Protein AF-A0AB37Q5X9-F1 (afdb_monomer)

Solvent-accessible surface area (backbone atoms only — not comparable to full-atom values): 6644 Å² total; per-residue (Å²): 30,73,49,67,73,29,38,56,51,43,23,64,75,67,74,43,92,61,88,66,41,69,69,55,61,66,47,51,94,58,34,64,59,50,53,57,75,69,46,56,87,98,56,89,75,88,82,47,60,53,44,73,42,42,46,49,46,39,56,74,60,61,52,52,86,90,74,62,71,49,58,81,78,48,47,77,43,67,51,73,82,88,81,61,80,49,41,80,77,48,71,44,39,61,71,54,60,76,65,67,54,84,72,82,81,112

pLDDT: mean 87.46, std 9.24, range [36.12, 96.88]

Radius of gyration: 14.25 Å; Cα contacts (8 Å, |Δi|>4): 108; chains: 1; bounding box: 36×36×34 Å

Structure (mmCIF, N/CA/C/O backbone):
data_AF-A0AB37Q5X9-F1
#
_entry.id   AF-A0AB37Q5X9-F1
#
loop_
_atom_site.group_PDB
_atom_site.id
_atom_site.type_symbol
_atom_site.label_atom_id
_atom_site.label_alt_id
_atom_site.label_comp_id
_atom_site.label_asym_id
_atom_site.label_entity_id
_atom_site.label_seq_id
_atom_site.pdbx_PDB_ins_code
_atom_site.Cartn_x
_atom_site.Cartn_y
_atom_site.Cartn_z
_atom_site.occupancy
_atom_site.B_iso_or_equiv
_atom_site.auth_seq_id
_atom_site.auth_comp_id
_atom_site.auth_asym_id
_atom_site.auth_atom_id
_atom_site.pdbx_PDB_model_num
ATOM 1 N N . SER A 1 1 ? 7.876 -6.190 -1.412 1.00 91.62 1 SER A N 1
ATOM 2 C CA . SER A 1 1 ? 9.140 -5.627 -1.952 1.00 91.62 1 SER A CA 1
ATOM 3 C C . SER A 1 1 ? 10.274 -6.639 -1.727 1.00 91.62 1 SER A C 1
ATOM 5 O O . SER A 1 1 ? 10.113 -7.490 -0.858 1.00 91.62 1 SER A O 1
ATOM 7 N N . PRO A 1 2 ? 11.393 -6.625 -2.485 1.00 93.56 2 PRO A N 1
ATOM 8 C CA . PRO A 1 2 ? 12.521 -7.542 -2.291 1.00 93.56 2 PRO A CA 1
ATOM 9 C C . PRO A 1 2 ? 13.404 -7.191 -1.079 1.00 93.56 2 PRO A C 1
ATOM 11 O O . PRO A 1 2 ? 14.437 -7.816 -0.858 1.00 93.56 2 PRO A O 1
ATOM 14 N N . LYS A 1 3 ? 13.044 -6.179 -0.278 1.00 94.25 3 LYS A N 1
ATOM 15 C CA . LYS A 1 3 ? 13.746 -5.889 0.978 1.00 94.25 3 LYS A CA 1
ATOM 16 C C . LYS A 1 3 ? 13.374 -6.928 2.038 1.00 94.25 3 LYS A C 1
ATOM 18 O O . LYS A 1 3 ? 12.189 -7.174 2.257 1.00 94.25 3 LYS A O 1
ATOM 23 N N . VAL A 1 4 ? 14.376 -7.432 2.763 1.00 94.75 4 VAL A N 1
ATOM 24 C CA . VAL A 1 4 ? 14.218 -8.460 3.815 1.00 94.75 4 VAL A CA 1
ATOM 25 C C . VAL A 1 4 ? 13.092 -8.118 4.794 1.00 94.75 4 VAL A C 1
ATOM 27 O O . VAL A 1 4 ? 12.198 -8.930 4.986 1.00 94.75 4 VAL A O 1
ATOM 30 N N . ARG A 1 5 ? 13.056 -6.883 5.320 1.00 92.75 5 ARG A N 1
ATOM 31 C CA . ARG A 1 5 ? 11.992 -6.442 6.243 1.00 92.75 5 ARG A CA 1
ATOM 32 C C . ARG A 1 5 ? 10.582 -6.609 5.664 1.00 92.75 5 ARG A C 1
ATOM 34 O O . ARG A 1 5 ? 9.686 -7.060 6.356 1.00 92.75 5 ARG A O 1
ATOM 41 N N . THR A 1 6 ? 10.389 -6.286 4.383 1.00 94.44 6 THR A N 1
ATOM 42 C CA . THR A 1 6 ? 9.071 -6.386 3.738 1.00 94.44 6 THR A CA 1
ATOM 43 C C . THR A 1 6 ? 8.715 -7.822 3.387 1.00 94.44 6 THR A C 1
ATOM 45 O O . THR A 1 6 ? 7.541 -8.169 3.401 1.00 94.44 6 THR A O 1
ATOM 48 N N . GLN A 1 7 ? 9.717 -8.654 3.087 1.00 95.44 7 GLN A N 1
ATOM 49 C CA . GLN A 1 7 ? 9.516 -10.079 2.858 1.00 95.44 7 GLN A CA 1
ATOM 50 C C . GLN A 1 7 ? 9.084 -10.772 4.153 1.00 95.44 7 GLN A C 1
ATOM 52 O O . GLN A 1 7 ? 8.060 -11.440 4.162 1.00 95.44 7 GLN A O 1
ATOM 57 N N . GLN A 1 8 ? 9.792 -10.533 5.258 1.00 95.50 8 GLN A N 1
ATOM 58 C CA . GLN A 1 8 ? 9.456 -11.108 6.563 1.00 95.50 8 GLN A CA 1
ATOM 59 C C . GLN A 1 8 ? 8.045 -10.718 7.018 1.00 95.50 8 GLN A C 1
ATOM 61 O O . GLN A 1 8 ? 7.286 -11.577 7.454 1.00 95.50 8 GLN A O 1
ATOM 66 N N . THR A 1 9 ? 7.646 -9.449 6.866 1.00 94.81 9 THR A N 1
ATOM 67 C CA . THR A 1 9 ? 6.263 -9.038 7.156 1.00 94.81 9 THR A CA 1
ATOM 68 C C . THR A 1 9 ? 5.255 -9.747 6.244 1.00 94.81 9 THR A C 1
ATOM 70 O O . THR A 1 9 ? 4.201 -10.152 6.720 1.00 94.81 9 THR A O 1
ATOM 73 N N . ALA A 1 10 ? 5.562 -9.941 4.956 1.00 95.81 10 ALA A N 1
ATOM 74 C CA . ALA A 1 10 ? 4.654 -10.620 4.025 1.00 95.81 10 ALA A CA 1
ATOM 75 C C . ALA A 1 10 ? 4.459 -12.090 4.381 1.00 95.81 10 ALA A C 1
ATOM 77 O O . ALA A 1 10 ? 3.334 -12.578 4.363 1.00 95.81 10 ALA A O 1
ATOM 78 N N . GLU A 1 11 ? 5.537 -12.766 4.765 1.00 96.44 11 GLU A N 1
ATOM 79 C CA . GLU A 1 11 ? 5.496 -14.156 5.208 1.00 96.44 11 GLU A CA 1
ATOM 80 C C . GLU A 1 11 ? 4.707 -14.310 6.514 1.00 96.44 11 GLU A C 1
ATOM 82 O O . GLU A 1 11 ? 3.912 -15.238 6.642 1.00 96.44 11 GLU A O 1
ATOM 87 N N . LEU A 1 12 ? 4.853 -13.366 7.452 1.00 94.88 12 LEU A N 1
ATOM 88 C CA . LEU A 1 12 ? 4.063 -13.340 8.687 1.00 94.88 12 LEU A CA 1
ATOM 89 C C . LEU A 1 12 ? 2.568 -13.127 8.419 1.00 94.88 12 LEU A C 1
ATOM 91 O O . LEU A 1 12 ? 1.745 -13.808 9.022 1.00 94.88 12 LEU A O 1
ATOM 95 N N . VAL A 1 13 ? 2.212 -12.211 7.513 1.00 92.75 13 VAL A N 1
ATOM 96 C CA . VAL A 1 13 ? 0.809 -11.931 7.158 1.00 92.75 13 VAL A CA 1
ATOM 97 C C . VAL A 1 13 ? 0.178 -13.097 6.391 1.00 92.75 13 VAL A C 1
ATOM 99 O O . VAL A 1 13 ? -0.982 -13.422 6.626 1.00 92.75 13 VAL A O 1
ATOM 102 N N . ALA A 1 14 ? 0.924 -13.734 5.486 1.00 94.44 14 ALA A N 1
ATOM 103 C CA . ALA A 1 14 ? 0.423 -14.846 4.677 1.00 94.44 14 ALA A CA 1
ATOM 104 C C . ALA A 1 14 ? 0.448 -16.201 5.408 1.00 94.44 14 ALA A C 1
ATOM 106 O O . ALA A 1 14 ? -0.246 -17.131 5.004 1.00 94.44 14 ALA A O 1
ATOM 107 N N . GLY A 1 15 ? 1.269 -16.345 6.453 1.00 96.88 15 GLY A N 1
ATOM 108 C CA . GLY A 1 15 ? 1.501 -17.622 7.134 1.00 96.88 15 GLY A CA 1
ATOM 109 C C . GLY A 1 15 ? 2.331 -18.626 6.319 1.00 96.88 15 GLY A C 1
ATOM 110 O O . GLY A 1 15 ? 2.431 -19.791 6.698 1.00 96.88 15 GLY A O 1
ATOM 111 N N . HIS A 1 16 ? 2.920 -18.200 5.198 1.00 95.94 16 HIS A N 1
ATOM 112 C CA . HIS A 1 16 ? 3.764 -19.015 4.323 1.00 95.94 16 HIS A CA 1
ATOM 113 C C . HIS A 1 16 ? 4.743 -18.143 3.526 1.00 95.94 16 HIS A C 1
ATOM 115 O O . HIS A 1 16 ? 4.638 -16.919 3.512 1.00 95.94 16 HIS A O 1
ATOM 121 N N . ALA A 1 17 ? 5.685 -18.771 2.815 1.00 95.69 17 ALA A N 1
ATOM 122 C CA . ALA A 1 17 ? 6.629 -18.063 1.951 1.00 95.69 17 ALA A CA 1
ATOM 123 C C . ALA A 1 17 ? 5.899 -17.277 0.842 1.00 95.69 17 ALA A C 1
ATOM 125 O O . ALA A 1 17 ? 5.088 -17.853 0.111 1.00 95.69 17 ALA A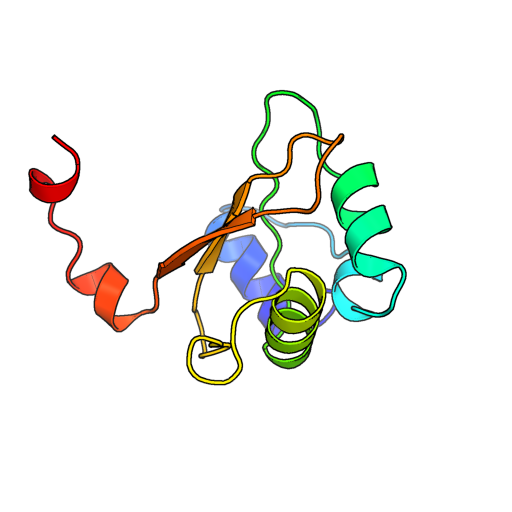 O 1
ATOM 126 N N . VAL A 1 18 ? 6.204 -15.983 0.693 1.00 94.62 18 VAL A N 1
ATOM 127 C CA . VAL A 1 18 ? 5.619 -15.103 -0.335 1.00 94.62 18 VAL A CA 1
ATOM 128 C C . VAL A 1 18 ? 6.709 -14.664 -1.318 1.00 94.62 18 VAL A C 1
ATOM 130 O O . VAL A 1 18 ? 7.710 -14.080 -0.892 1.00 94.62 18 VAL A O 1
ATOM 133 N N . PRO A 1 19 ? 6.542 -14.889 -2.635 1.00 92.62 19 PRO A N 1
ATOM 134 C CA . PRO A 1 19 ? 7.501 -14.425 -3.630 1.00 92.62 19 PRO A CA 1
ATOM 135 C C . PRO A 1 19 ? 7.668 -12.906 -3.607 1.00 92.62 19 PRO A C 1
ATOM 137 O O . PRO A 1 19 ? 6.697 -12.146 -3.575 1.00 92.62 19 PRO A O 1
ATOM 140 N N . THR A 1 20 ? 8.917 -12.447 -3.676 1.00 94.06 20 THR A N 1
ATOM 141 C CA . THR A 1 20 ? 9.189 -11.015 -3.797 1.00 94.06 20 THR A CA 1
ATOM 142 C C . THR A 1 20 ? 8.878 -10.518 -5.207 1.00 94.06 20 THR A C 1
ATOM 144 O O . THR A 1 20 ? 9.027 -11.233 -6.194 1.00 94.06 20 THR A O 1
ATOM 147 N N . GLN A 1 21 ? 8.443 -9.264 -5.292 1.00 93.44 21 GLN A N 1
ATOM 148 C CA . GLN A 1 21 ? 8.098 -8.588 -6.538 1.00 93.44 21 GLN A CA 1
ATOM 149 C C . GLN A 1 21 ? 8.882 -7.278 -6.614 1.00 93.44 21 GLN A C 1
ATOM 151 O O . GLN A 1 21 ? 8.773 -6.444 -5.706 1.00 93.44 21 GLN A O 1
ATOM 156 N N . ALA A 1 22 ? 9.692 -7.115 -7.665 1.00 91.56 22 ALA A N 1
ATOM 157 C CA . ALA A 1 22 ? 10.576 -5.959 -7.828 1.00 91.56 2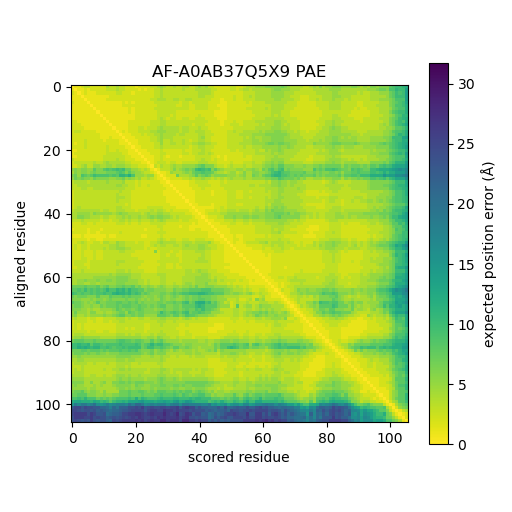2 ALA A CA 1
ATOM 158 C C . ALA A 1 22 ? 9.785 -4.647 -7.923 1.00 91.56 22 ALA A C 1
ATOM 160 O O . ALA A 1 22 ? 10.082 -3.707 -7.194 1.00 91.56 22 ALA A O 1
ATOM 161 N N . TRP A 1 23 ? 8.693 -4.640 -8.692 1.00 91.12 23 TRP A N 1
ATOM 162 C CA . TRP A 1 23 ? 7.858 -3.457 -8.927 1.00 91.12 23 TRP A CA 1
ATOM 163 C C . TRP A 1 23 ? 7.267 -2.844 -7.646 1.00 91.12 23 TRP A C 1
ATOM 165 O O . TRP A 1 23 ? 6.998 -1.647 -7.587 1.00 91.12 23 TRP A O 1
ATOM 175 N N . VAL A 1 24 ? 7.106 -3.640 -6.581 1.00 91.50 24 VAL A N 1
ATOM 176 C CA . VAL A 1 24 ? 6.615 -3.170 -5.272 1.00 91.50 24 VAL A CA 1
ATOM 177 C C . VAL A 1 24 ? 7.634 -2.243 -4.585 1.00 91.50 24 VAL A C 1
ATOM 179 O O . VAL A 1 24 ? 7.314 -1.592 -3.592 1.00 91.50 24 VAL A O 1
ATOM 182 N N . ASN A 1 25 ? 8.877 -2.200 -5.072 1.00 89.88 25 ASN A N 1
ATOM 183 C CA . ASN A 1 25 ? 9.959 -1.365 -4.558 1.00 89.88 25 ASN A CA 1
ATOM 184 C C . ASN A 1 25 ? 10.149 -0.047 -5.311 1.00 89.88 25 ASN A C 1
ATOM 186 O O . ASN A 1 25 ? 10.703 0.878 -4.727 1.00 89.88 25 ASN A O 1
ATOM 190 N N . ASP A 1 26 ? 9.767 0.017 -6.583 1.00 85.62 26 ASP A N 1
ATOM 191 C CA . ASP A 1 26 ? 10.189 1.116 -7.457 1.00 85.62 26 ASP A CA 1
ATOM 192 C C . ASP A 1 26 ? 9.338 2.367 -7.235 1.00 85.62 26 ASP A C 1
ATOM 194 O O . ASP A 1 26 ? 9.856 3.480 -7.258 1.00 85.62 26 ASP A O 1
ATOM 198 N N . CYS A 1 27 ? 8.044 2.174 -6.946 1.00 81.69 27 CYS A N 1
ATOM 199 C CA . CYS A 1 27 ? 7.081 3.177 -6.459 1.00 81.69 27 CYS A CA 1
ATOM 200 C C . CYS A 1 27 ? 6.932 4.452 -7.307 1.00 81.69 27 CYS A C 1
ATOM 202 O O . CYS A 1 27 ? 6.156 5.353 -6.987 1.00 81.69 27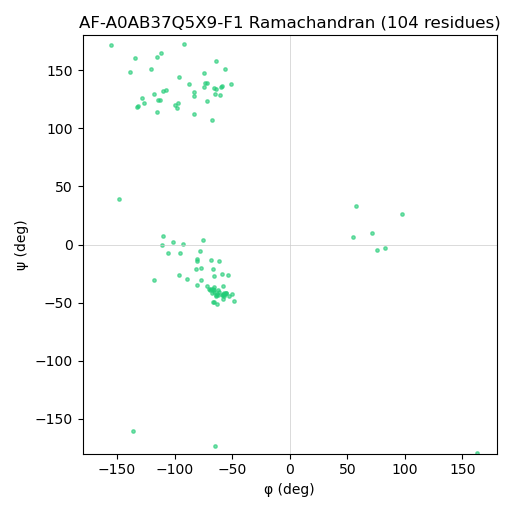 CYS A O 1
ATOM 204 N N . ASP A 1 28 ? 7.577 4.468 -8.465 1.00 85.19 28 ASP A N 1
ATOM 205 C CA . ASP A 1 28 ? 7.593 5.496 -9.488 1.00 85.19 28 ASP A CA 1
ATOM 206 C C . ASP A 1 28 ? 6.227 5.724 -10.158 1.00 85.19 28 ASP A C 1
ATOM 208 O O . ASP A 1 28 ? 5.178 5.233 -9.727 1.00 85.19 28 ASP A O 1
ATOM 212 N N . SER A 1 29 ? 6.197 6.553 -11.201 1.00 79.94 29 SER A N 1
ATOM 213 C CA . SER A 1 29 ? 4.971 6.866 -11.946 1.00 79.94 29 SER A CA 1
ATOM 214 C C . SER A 1 29 ? 4.217 5.627 -12.454 1.00 79.94 29 SER A C 1
ATOM 216 O O . SER A 1 29 ? 2.996 5.700 -12.580 1.00 79.94 29 SER A O 1
ATOM 218 N N . GLY A 1 30 ? 4.893 4.495 -12.675 1.00 84.75 30 GLY A N 1
ATOM 219 C CA . GLY A 1 30 ? 4.298 3.230 -13.102 1.00 84.75 30 GLY A CA 1
ATOM 220 C C . GLY A 1 30 ? 3.656 2.414 -11.978 1.00 84.75 30 GLY A C 1
ATOM 221 O O . GLY A 1 30 ? 2.891 1.495 -12.268 1.00 84.75 30 GLY A O 1
ATOM 222 N N . PHE A 1 31 ? 3.892 2.754 -10.707 1.00 85.88 31 PHE A N 1
ATOM 223 C CA . PHE A 1 31 ? 3.424 1.963 -9.563 1.00 85.88 31 PHE A CA 1
ATOM 224 C C . PHE A 1 31 ? 1.907 1.727 -9.563 1.00 85.88 31 PHE A C 1
ATOM 226 O O . PHE A 1 31 ? 1.466 0.608 -9.332 1.00 85.88 31 PHE A O 1
ATOM 233 N N . MET A 1 32 ? 1.091 2.735 -9.888 1.00 83.19 32 MET A N 1
ATOM 234 C CA . MET A 1 32 ? -0.373 2.572 -9.939 1.00 83.19 32 MET A CA 1
ATOM 235 C C . MET A 1 32 ? -0.838 1.654 -11.056 1.00 83.19 32 MET A C 1
ATOM 237 O O . MET A 1 32 ? -1.689 0.795 -10.828 1.00 83.19 32 MET A O 1
ATOM 241 N N . THR A 1 33 ? -0.241 1.785 -12.234 1.00 86.69 33 THR A N 1
AT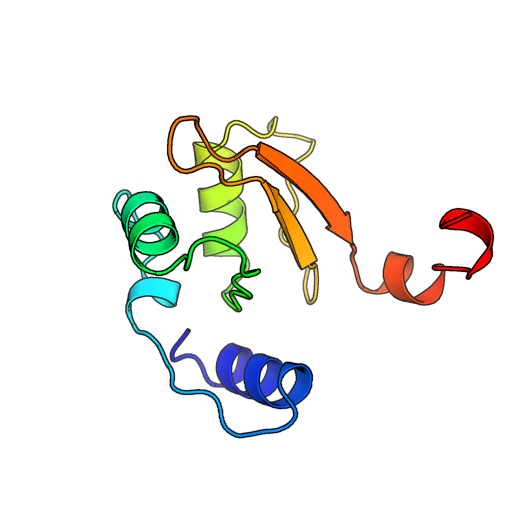OM 242 C CA . THR A 1 33 ? -0.503 0.879 -13.350 1.00 86.69 33 THR A CA 1
ATOM 243 C C . THR A 1 33 ? -0.109 -0.550 -12.983 1.00 86.69 33 THR A C 1
ATOM 245 O O . THR A 1 33 ? -0.860 -1.482 -13.256 1.00 86.69 33 THR A O 1
ATOM 248 N N . ALA A 1 34 ? 1.025 -0.732 -12.297 1.00 89.00 34 ALA A N 1
ATOM 249 C CA . ALA A 1 34 ? 1.460 -2.039 -11.819 1.00 89.00 34 ALA A CA 1
ATOM 250 C C . ALA A 1 34 ? 0.487 -2.629 -10.785 1.00 89.00 34 ALA A C 1
ATOM 252 O O . ALA A 1 34 ? 0.114 -3.792 -10.915 1.00 89.00 34 ALA A O 1
ATOM 253 N N . VAL A 1 35 ? 0.016 -1.843 -9.809 1.00 88.25 35 VAL A N 1
ATOM 254 C CA . VAL A 1 35 ? -0.998 -2.290 -8.836 1.00 88.25 35 VAL A CA 1
ATOM 255 C C . VAL A 1 35 ? -2.269 -2.754 -9.546 1.00 88.25 35 VAL A C 1
ATOM 257 O O . VAL A 1 35 ? -2.774 -3.833 -9.245 1.00 88.25 35 VAL A O 1
ATOM 260 N N . GLN A 1 36 ? -2.769 -1.974 -10.508 1.00 87.56 36 GLN A N 1
ATOM 261 C CA . GLN A 1 36 ? -3.965 -2.331 -11.276 1.00 87.56 36 GLN A CA 1
ATOM 262 C C . GLN A 1 36 ? -3.760 -3.607 -12.100 1.00 87.56 36 GLN A C 1
ATOM 264 O O . GLN A 1 36 ? -4.629 -4.472 -12.092 1.00 87.56 36 GLN A O 1
ATOM 269 N N . ALA A 1 37 ? -2.602 -3.763 -12.746 1.00 90.19 37 ALA A N 1
ATOM 270 C CA . ALA A 1 37 ? -2.282 -4.948 -13.541 1.00 90.19 37 ALA A CA 1
ATOM 271 C C . ALA A 1 37 ? -2.160 -6.237 -12.705 1.00 90.19 37 ALA A C 1
ATOM 273 O O . ALA A 1 37 ? -2.391 -7.322 -13.229 1.00 90.19 37 ALA A O 1
ATOM 274 N N . HIS A 1 38 ? -1.808 -6.130 -11.418 1.00 91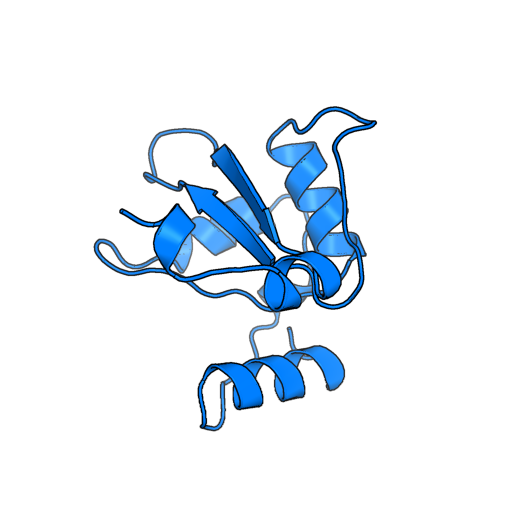.44 38 HIS A N 1
ATOM 275 C CA . HIS A 1 38 ? -1.687 -7.274 -10.503 1.00 91.44 38 HIS A CA 1
ATOM 276 C C . HIS A 1 38 ? -2.944 -7.525 -9.659 1.00 91.44 38 HIS A C 1
ATOM 278 O O . HIS A 1 38 ? -3.002 -8.520 -8.936 1.00 91.44 38 HIS A O 1
ATOM 284 N N . LYS A 1 39 ? -3.945 -6.640 -9.706 1.00 90.38 39 LYS A N 1
ATOM 285 C CA . LYS A 1 39 ? -5.185 -6.819 -8.951 1.00 90.38 39 LYS A CA 1
ATOM 286 C C . LYS A 1 39 ? -6.136 -7.736 -9.717 1.00 90.38 39 LYS A C 1
ATOM 288 O O . LYS A 1 39 ? -6.697 -7.344 -10.737 1.00 90.38 39 LYS A O 1
ATOM 293 N N . ALA A 1 40 ? -6.372 -8.929 -9.179 1.00 91.25 40 ALA A N 1
ATOM 294 C CA . ALA A 1 40 ? -7.417 -9.818 -9.670 1.00 91.25 40 ALA A CA 1
ATOM 295 C C . ALA A 1 40 ? -8.816 -9.285 -9.302 1.00 91.25 40 ALA A C 1
ATOM 297 O O . ALA A 1 40 ? -9.050 -8.765 -8.204 1.00 91.25 40 ALA A O 1
ATOM 298 N N . GLY A 1 41 ? -9.758 -9.393 -10.242 1.00 89.75 41 GLY A N 1
ATOM 299 C CA . GLY A 1 41 ? -11.156 -9.034 -10.011 1.00 89.75 41 GLY A CA 1
ATOM 300 C C . GLY A 1 41 ? -11.801 -9.972 -8.989 1.00 89.75 41 GLY A C 1
ATOM 301 O O . GLY A 1 41 ? -11.630 -11.181 -9.073 1.00 89.75 41 GLY A O 1
ATOM 302 N N . GLY A 1 42 ? -12.542 -9.414 -8.028 1.00 89.88 42 GLY A N 1
ATOM 303 C CA . GLY A 1 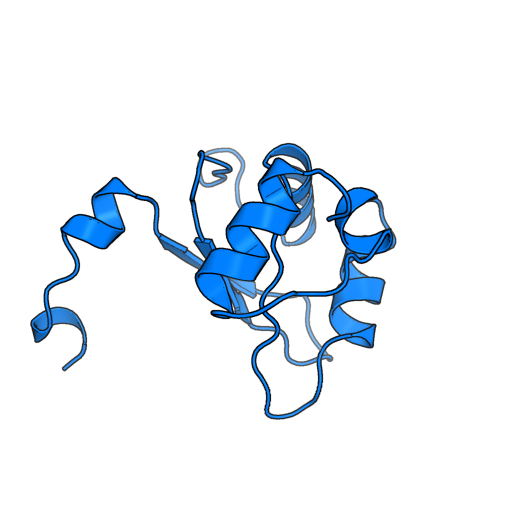42 ? -13.166 -10.184 -6.943 1.00 89.88 42 GLY A CA 1
ATOM 304 C C . GLY A 1 42 ? -12.242 -10.506 -5.763 1.00 89.88 42 GLY A C 1
ATOM 305 O O . GLY A 1 42 ? -12.714 -11.048 -4.769 1.00 89.88 42 GLY A O 1
ATOM 306 N N . GLU A 1 43 ? -10.962 -10.124 -5.825 1.00 92.81 43 GLU A N 1
ATOM 307 C CA . GLU A 1 43 ? -9.977 -10.423 -4.783 1.00 92.81 43 GLU A CA 1
ATOM 308 C C . GLU A 1 43 ? -9.353 -9.155 -4.184 1.00 92.81 43 GLU A C 1
ATOM 310 O O . GLU A 1 43 ? -9.204 -8.111 -4.837 1.00 92.81 43 GLU A O 1
ATOM 315 N N . ASN A 1 44 ? -8.954 -9.253 -2.914 1.00 93.38 44 ASN A N 1
ATOM 316 C CA . ASN A 1 44 ? -8.134 -8.239 -2.261 1.00 93.38 44 ASN A CA 1
ATOM 317 C C . ASN A 1 44 ? -6.661 -8.479 -2.593 1.00 93.38 44 ASN A C 1
ATOM 319 O O . ASN A 1 44 ? -6.151 -9.583 -2.436 1.00 93.38 44 ASN A O 1
ATOM 323 N N . LEU A 1 45 ? -5.969 -7.419 -3.009 1.00 93.88 45 LEU A N 1
ATOM 324 C CA . LEU A 1 45 ? -4.526 -7.438 -3.219 1.00 93.88 45 LEU A CA 1
ATOM 325 C C . LEU A 1 45 ? -3.851 -6.845 -1.980 1.00 93.88 45 LEU A C 1
ATOM 327 O O . LEU A 1 45 ? -4.052 -5.669 -1.680 1.00 93.88 45 LEU A O 1
ATOM 331 N N . ILE A 1 46 ? -3.046 -7.646 -1.282 1.00 94.62 46 ILE A N 1
ATOM 332 C CA . ILE A 1 46 ? -2.253 -7.198 -0.130 1.00 94.62 46 ILE A CA 1
ATOM 333 C C . ILE A 1 46 ? -0.837 -6.877 -0.611 1.00 94.62 46 ILE A C 1
ATOM 335 O O . ILE A 1 46 ? -0.150 -7.734 -1.166 1.00 94.62 46 ILE A O 1
ATOM 339 N N . LEU A 1 47 ? -0.392 -5.637 -0.395 1.00 93.94 47 LEU A N 1
ATOM 340 C CA . LEU A 1 47 ? 0.931 -5.164 -0.799 1.00 93.94 47 LEU A CA 1
ATOM 341 C C . LEU A 1 47 ? 1.742 -4.746 0.417 1.00 93.94 47 LEU A C 1
ATOM 343 O O . LEU A 1 47 ? 1.298 -3.925 1.212 1.00 93.94 47 LEU A O 1
ATOM 347 N N . ILE A 1 48 ? 2.968 -5.260 0.514 1.00 94.81 48 ILE A N 1
ATOM 348 C CA . ILE A 1 48 ? 3.904 -4.886 1.577 1.00 94.81 48 ILE A CA 1
ATOM 349 C C . ILE A 1 48 ? 5.117 -4.184 0.972 1.00 94.81 48 ILE A C 1
ATOM 351 O O . ILE A 1 48 ? 5.910 -4.768 0.214 1.00 94.81 48 ILE A O 1
ATOM 355 N N . THR A 1 49 ? 5.246 -2.901 1.309 1.00 94.06 49 THR A N 1
ATOM 356 C CA . THR A 1 49 ? 6.285 -1.994 0.812 1.00 94.06 49 THR A CA 1
ATOM 357 C C . THR A 1 49 ? 6.875 -1.136 1.942 1.00 94.06 49 THR A C 1
ATOM 359 O O . THR A 1 49 ? 6.840 -1.536 3.102 1.00 94.06 49 THR A O 1
ATOM 362 N N . HIS A 1 50 ? 7.527 -0.022 1.617 1.00 91.62 50 HIS A N 1
ATOM 363 C CA . HIS A 1 50 ? 8.203 0.866 2.557 1.00 91.62 50 HIS A CA 1
ATOM 364 C C . HIS A 1 50 ? 7.555 2.252 2.620 1.00 91.62 50 HIS A C 1
ATOM 366 O O . HIS A 1 50 ? 6.861 2.657 1.693 1.00 91.62 50 HIS A O 1
ATOM 372 N N . SER A 1 51 ? 7.832 2.989 3.697 1.00 89.19 51 SER A N 1
ATOM 373 C CA . SER A 1 51 ? 7.209 4.287 3.986 1.00 89.19 51 SER A CA 1
ATOM 374 C C . SER A 1 51 ? 7.308 5.288 2.833 1.00 89.19 51 SER A C 1
ATOM 376 O O . SER A 1 51 ? 6.306 5.874 2.447 1.00 89.19 51 SER A O 1
ATOM 378 N N . GLY A 1 52 ? 8.476 5.406 2.191 1.00 88.31 52 GLY A N 1
ATOM 379 C CA . GLY A 1 52 ? 8.648 6.284 1.025 1.00 88.31 52 GLY A CA 1
ATOM 380 C C . GLY A 1 52 ? 7.702 5.966 -0.144 1.00 88.31 52 GLY A C 1
ATOM 381 O O . GLY A 1 52 ? 7.202 6.878 -0.798 1.00 88.31 52 GLY A O 1
ATOM 382 N N . CYS A 1 53 ? 7.395 4.687 -0.374 1.00 89.94 53 CYS A N 1
ATOM 383 C CA . CYS A 1 53 ? 6.410 4.280 -1.376 1.00 89.94 53 CYS A CA 1
ATOM 384 C C . CYS A 1 53 ? 4.982 4.627 -0.982 1.00 89.94 53 CYS A C 1
ATOM 386 O O . CYS A 1 53 ? 4.187 4.987 -1.847 1.00 89.94 53 CYS A O 1
ATOM 388 N N . ILE A 1 54 ? 4.659 4.483 0.304 1.00 90.31 54 ILE A N 1
ATOM 389 C CA . ILE A 1 54 ? 3.341 4.814 0.843 1.00 90.31 54 ILE A CA 1
ATOM 390 C C . ILE A 1 54 ? 3.114 6.325 0.720 1.00 90.31 54 ILE A C 1
ATOM 392 O O . ILE A 1 54 ? 2.143 6.718 0.083 1.00 90.31 54 ILE A O 1
ATOM 396 N N . ASP A 1 55 ? 4.061 7.165 1.157 1.00 89.81 55 ASP A N 1
ATOM 397 C CA . ASP A 1 55 ? 3.965 8.628 0.995 1.00 89.81 55 ASP A CA 1
ATOM 398 C C . ASP A 1 55 ? 3.797 9.020 -0.483 1.00 89.81 55 ASP A C 1
ATOM 400 O O . ASP A 1 55 ? 2.953 9.844 -0.843 1.00 89.81 55 ASP A O 1
ATOM 404 N N . GLN A 1 56 ? 4.571 8.403 -1.381 1.00 89.06 56 GLN A N 1
ATOM 405 C CA . GLN A 1 56 ? 4.454 8.674 -2.812 1.00 89.06 56 GLN A CA 1
ATOM 406 C C . GLN A 1 56 ? 3.104 8.223 -3.389 1.00 89.06 56 GLN A C 1
ATOM 408 O O . GLN A 1 56 ? 2.559 8.892 -4.272 1.00 89.06 56 GLN A O 1
ATOM 413 N N . PHE A 1 57 ? 2.566 7.100 -2.915 1.00 89.25 57 PHE A N 1
ATOM 414 C CA . PHE A 1 57 ? 1.238 6.623 -3.278 1.00 89.25 57 PHE A CA 1
ATOM 415 C C . PHE A 1 57 ? 0.158 7.606 -2.824 1.00 89.25 57 PHE A C 1
ATOM 417 O O . PHE A 1 57 ? -0.633 8.054 -3.655 1.00 89.25 57 PHE A O 1
ATOM 424 N N . GLU A 1 58 ? 0.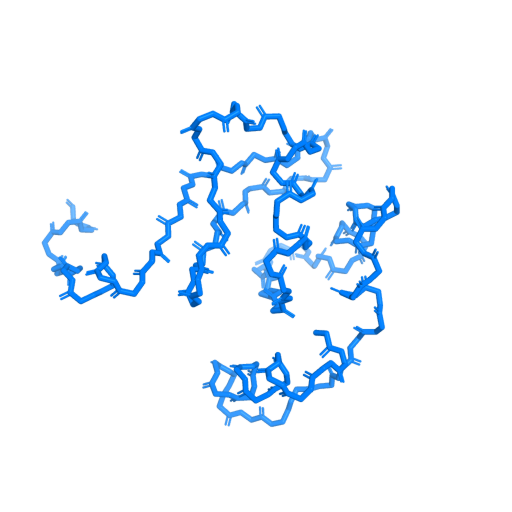175 8.008 -1.555 1.00 90.12 58 GLU A N 1
ATOM 425 C CA . GLU A 1 58 ? -0.785 8.949 -0.986 1.00 90.12 58 GLU A CA 1
ATOM 426 C C . GLU A 1 58 ? -0.797 10.291 -1.736 1.00 90.12 58 GLU A C 1
ATOM 428 O O . GLU A 1 58 ? -1.861 10.808 -2.089 1.00 90.12 58 GLU A O 1
ATOM 433 N N . ARG A 1 59 ? 0.385 10.819 -2.090 1.00 89.19 59 ARG A N 1
ATOM 434 C CA . ARG A 1 59 ? 0.507 12.020 -2.939 1.00 89.19 59 ARG A CA 1
ATOM 435 C C . ARG A 1 59 ? -0.176 11.849 -4.294 1.00 89.19 59 ARG A C 1
ATOM 437 O O . ARG A 1 59 ? -0.834 12.771 -4.767 1.00 89.19 59 ARG A O 1
ATOM 444 N N . LYS A 1 60 ? -0.008 10.690 -4.940 1.00 86.94 60 LYS A N 1
ATOM 445 C CA . LYS A 1 60 ? -0.568 10.413 -6.275 1.00 86.94 60 LYS A CA 1
ATOM 446 C C . LYS A 1 60 ? -2.080 10.237 -6.249 1.00 86.94 60 LYS A C 1
ATOM 448 O O . LYS A 1 60 ? -2.752 10.639 -7.200 1.00 86.94 60 LYS A O 1
ATOM 453 N N . VAL A 1 61 ? -2.615 9.641 -5.187 1.00 87.19 61 VAL A N 1
ATOM 454 C CA . VAL A 1 61 ? -4.067 9.473 -5.033 1.00 87.19 61 VAL A CA 1
ATOM 455 C C . VAL A 1 61 ? -4.752 10.739 -4.514 1.00 87.19 61 VAL A C 1
ATOM 457 O O . VAL A 1 61 ? -5.955 10.891 -4.709 1.00 87.19 61 VAL A O 1
ATOM 460 N N . GLY A 1 62 ? -3.979 11.700 -3.998 1.00 88.25 62 GLY A N 1
ATOM 461 C CA . GLY A 1 62 ? -4.440 13.044 -3.655 1.00 88.25 62 GLY A CA 1
ATOM 462 C C . GLY A 1 62 ? -4.777 13.232 -2.178 1.00 88.25 62 GLY A C 1
ATOM 463 O O . GLY A 1 62 ? -5.599 14.088 -1.865 1.00 88.25 62 GLY A O 1
ATOM 464 N N . VAL A 1 63 ? -4.165 12.450 -1.281 1.00 88.06 63 VAL A N 1
ATOM 465 C CA . VAL A 1 63 ? -4.310 12.648 0.168 1.00 88.06 63 VAL A CA 1
ATOM 466 C C . VAL A 1 63 ? -3.684 13.997 0.560 1.00 88.06 63 VAL A C 1
ATOM 468 O O . VAL A 1 63 ? -2.535 14.269 0.178 1.00 88.06 63 VAL A O 1
ATOM 471 N N . PRO A 1 64 ? -4.403 14.862 1.299 1.00 87.56 64 PRO A N 1
ATOM 472 C CA . PRO A 1 64 ? -3.895 16.156 1.735 1.00 87.56 64 PRO A CA 1
ATOM 473 C C . PRO A 1 64 ? -2.597 16.072 2.536 1.00 87.56 64 PRO A C 1
ATOM 475 O O . PRO A 1 64 ? -2.327 15.123 3.264 1.00 87.56 64 PRO A O 1
ATOM 478 N N . GLY A 1 65 ? -1.790 17.130 2.440 1.00 85.31 65 GLY A N 1
ATOM 479 C CA . GLY A 1 65 ? -0.453 17.191 3.020 1.00 85.31 65 GLY A CA 1
ATOM 480 C C . GLY A 1 65 ? -0.353 16.786 4.494 1.00 85.31 65 GLY A C 1
ATOM 481 O O . GLY A 1 65 ? 0.593 16.081 4.829 1.00 85.31 65 GLY A O 1
ATOM 482 N N . GLY A 1 66 ? -1.306 17.234 5.318 1.00 85.31 66 GLY A N 1
ATOM 483 C CA . GLY A 1 66 ? -1.369 16.985 6.764 1.00 85.31 66 GLY A CA 1
ATOM 484 C C . GLY A 1 66 ? -2.183 15.757 7.181 1.00 85.31 66 GLY A C 1
ATOM 485 O O . GLY A 1 66 ? -2.294 15.505 8.372 1.00 85.31 66 GLY A O 1
ATOM 486 N N . GLU A 1 67 ? -2.746 15.018 6.224 1.00 83.56 67 GLU A N 1
ATOM 487 C CA . GLU A 1 67 ? -3.487 13.768 6.463 1.00 83.56 67 GLU A CA 1
ATOM 488 C C . GLU A 1 67 ? -2.683 12.529 6.042 1.00 83.56 67 GLU A C 1
ATOM 490 O O . GLU A 1 67 ? -3.109 11.406 6.285 1.00 83.56 67 GLU A O 1
ATOM 495 N N . ARG A 1 68 ? -1.529 12.732 5.398 1.00 87.00 68 ARG A N 1
ATOM 496 C CA . ARG A 1 68 ? -0.649 11.654 4.948 1.00 87.00 68 ARG A CA 1
ATOM 497 C C . ARG A 1 68 ? 0.090 11.018 6.109 1.00 87.00 68 ARG A C 1
ATOM 499 O O . ARG A 1 68 ? 0.625 11.731 6.961 1.00 87.00 68 ARG A O 1
ATOM 506 N N . SER A 1 69 ? 0.190 9.698 6.072 1.00 85.12 69 SER A N 1
ATOM 507 C CA . SER A 1 69 ? 0.939 8.917 7.043 1.00 85.12 69 SER A CA 1
ATOM 508 C C . SER A 1 69 ? 1.715 7.805 6.345 1.00 85.12 69 SER A C 1
ATOM 510 O O . SER A 1 69 ? 1.339 7.277 5.305 1.00 85.12 69 SER A O 1
ATOM 512 N N . SER A 1 70 ? 2.867 7.456 6.895 1.00 82.31 70 SER A N 1
ATOM 513 C CA . SER A 1 70 ? 3.631 6.299 6.422 1.00 82.31 70 SER A CA 1
ATOM 514 C C . SER A 1 70 ? 4.386 5.666 7.581 1.00 82.31 70 SER A C 1
ATOM 516 O O . SER A 1 70 ? 5.551 5.270 7.454 1.00 82.31 70 SER A O 1
ATOM 518 N N . GLU A 1 71 ? 3.709 5.628 8.728 1.00 83.81 71 GLU A N 1
ATOM 519 C CA . GLU A 1 71 ? 4.266 5.153 9.982 1.00 83.81 71 GLU A CA 1
ATOM 520 C C . GLU A 1 71 ? 4.627 3.671 9.896 1.00 83.81 71 GLU A C 1
ATOM 522 O O . GLU A 1 71 ? 4.167 2.901 9.040 1.00 83.81 71 GLU A O 1
ATOM 527 N N . TYR A 1 72 ? 5.526 3.259 10.784 1.00 80.94 72 TYR A N 1
ATOM 528 C CA . TYR A 1 72 ? 5.961 1.874 10.806 1.00 80.94 72 TYR A CA 1
ATOM 529 C C . TYR A 1 72 ? 4.796 0.943 11.165 1.00 80.94 72 TYR A C 1
ATOM 531 O O . TYR A 1 72 ? 4.074 1.176 12.130 1.00 80.94 72 TYR A O 1
ATOM 539 N N . ALA A 1 73 ? 4.653 -0.141 10.397 1.00 82.88 73 ALA A N 1
ATOM 540 C CA . ALA A 1 73 ? 3.581 -1.126 10.552 1.00 82.88 73 ALA A CA 1
ATOM 541 C C . ALA A 1 73 ? 2.154 -0.537 10.458 1.00 82.88 73 ALA A C 1
ATOM 543 O O . ALA A 1 73 ? 1.216 -1.048 11.067 1.00 82.88 73 ALA A O 1
ATOM 544 N N . GLU A 1 74 ? 1.985 0.504 9.642 1.00 90.25 74 GLU A N 1
ATOM 545 C CA . GLU A 1 74 ? 0.680 1.020 9.238 1.00 90.25 74 GLU A CA 1
ATOM 546 C C . GLU A 1 74 ? 0.140 0.296 7.993 1.00 90.25 74 GLU A C 1
ATOM 548 O O . GLU A 1 74 ? 0.869 0.028 7.032 1.00 90.25 74 GLU A O 1
ATOM 553 N N . ALA A 1 75 ? -1.156 -0.017 8.007 1.00 92.06 75 ALA A N 1
ATOM 554 C CA . ALA A 1 75 ? -1.877 -0.625 6.895 1.00 92.06 75 ALA A CA 1
ATOM 555 C C . ALA A 1 75 ? -2.856 0.379 6.277 1.00 92.06 75 ALA A C 1
ATOM 557 O O . ALA A 1 75 ? -3.637 0.995 6.994 1.00 92.06 75 ALA A O 1
ATOM 558 N N . PHE A 1 76 ? -2.856 0.496 4.947 1.00 92.56 76 PHE A N 1
ATOM 559 C CA . PHE A 1 76 ? -3.763 1.370 4.198 1.00 92.56 76 PHE A CA 1
ATOM 560 C C . PHE A 1 76 ? -4.826 0.553 3.473 1.00 92.56 76 PHE A C 1
ATOM 562 O O . PHE A 1 76 ? -4.513 -0.400 2.756 1.00 92.56 76 PHE A O 1
ATOM 569 N N . PHE A 1 77 ? -6.081 0.974 3.600 1.00 93.06 77 PHE A N 1
ATOM 570 C CA . PHE A 1 77 ? -7.212 0.369 2.910 1.00 93.06 77 PHE A CA 1
ATOM 571 C C . PHE A 1 77 ? -7.561 1.215 1.698 1.00 93.06 77 PHE A C 1
ATOM 573 O O . PHE A 1 77 ? -7.878 2.398 1.814 1.00 93.06 77 PHE A O 1
ATOM 580 N N . VAL A 1 78 ? -7.484 0.610 0.517 1.00 92.25 78 VAL A N 1
ATOM 581 C CA . VAL A 1 78 ? -7.614 1.323 -0.753 1.00 92.25 78 VAL A CA 1
ATOM 582 C C . VAL A 1 78 ? -8.662 0.642 -1.616 1.00 92.25 78 VAL A C 1
ATOM 584 O O . VAL A 1 78 ? -8.570 -0.548 -1.913 1.00 92.25 78 VAL A O 1
ATOM 587 N N . GLN A 1 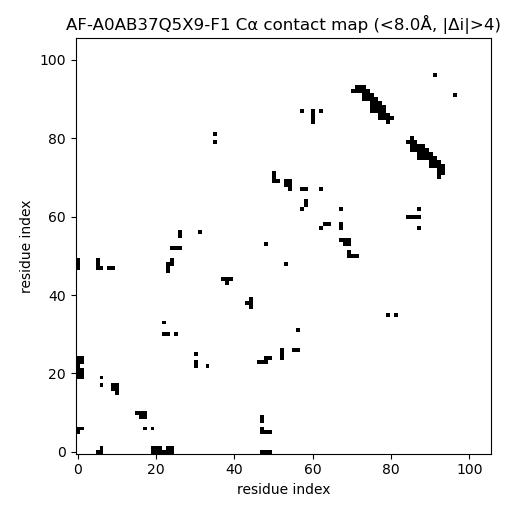79 ? -9.635 1.420 -2.072 1.00 91.56 79 GLN A N 1
ATOM 588 C CA . GLN A 1 79 ? -10.578 0.993 -3.091 1.00 91.56 79 GLN A CA 1
ATOM 589 C C . GLN A 1 79 ? -9.970 1.194 -4.481 1.00 91.56 79 GLN A C 1
ATOM 591 O O . GLN A 1 79 ? -9.527 2.290 -4.828 1.00 91.56 79 GLN A O 1
ATOM 596 N N . VAL A 1 80 ? -9.987 0.130 -5.285 1.00 88.25 80 VAL A N 1
ATOM 597 C CA . VAL A 1 80 ? -9.562 0.130 -6.690 1.00 88.25 80 VAL A CA 1
ATOM 598 C C . VAL A 1 80 ? -10.628 -0.592 -7.506 1.00 88.25 80 VAL A C 1
ATOM 600 O O . VAL A 1 80 ? -10.864 -1.778 -7.280 1.00 88.25 80 VAL A O 1
ATOM 603 N N . ASP A 1 81 ? -11.255 0.113 -8.447 1.00 82.94 81 ASP A N 1
ATOM 604 C CA . ASP A 1 81 ? -12.322 -0.413 -9.315 1.00 82.94 81 ASP A CA 1
ATOM 605 C C . ASP A 1 81 ? -11.897 -0.564 -10.790 1.00 82.94 81 ASP A C 1
ATOM 607 O O . ASP A 1 81 ? -12.687 -0.985 -11.632 1.00 82.94 81 ASP A O 1
ATOM 611 N N . GLY A 1 82 ? -10.647 -0.213 -11.111 1.00 78.50 82 GLY A N 1
ATOM 612 C CA . GLY A 1 82 ? -10.079 -0.290 -12.459 1.00 78.50 82 GLY A CA 1
ATOM 613 C C . GLY A 1 82 ? -10.533 0.811 -13.426 1.00 78.50 82 GLY A C 1
ATOM 614 O O . GLY A 1 82 ? -10.009 0.876 -14.532 1.00 78.50 82 GLY A O 1
ATOM 615 N N . SER A 1 83 ? -11.462 1.684 -13.025 1.00 79.88 83 SER A N 1
ATOM 616 C CA . SER A 1 83 ? -12.013 2.756 -13.875 1.00 79.88 83 SER A CA 1
ATOM 617 C C . SER A 1 83 ? -11.729 4.152 -13.323 1.00 79.88 83 SER A C 1
ATOM 619 O O . SER A 1 83 ? -11.553 5.104 -14.082 1.00 79.88 83 SER A O 1
ATOM 621 N N . HIS A 1 84 ? -11.644 4.280 -12.001 1.00 84.31 84 HIS A N 1
ATOM 622 C CA . HIS A 1 84 ? -11.380 5.524 -11.301 1.00 84.31 84 HIS A CA 1
ATOM 623 C C . HIS A 1 84 ? -10.005 5.504 -10.633 1.00 84.31 84 HIS A C 1
ATOM 625 O O . HIS A 1 84 ? -9.353 4.468 -10.458 1.00 84.31 84 HIS A O 1
ATOM 631 N N . ARG A 1 85 ? -9.551 6.696 -10.236 1.00 82.62 85 ARG A N 1
ATOM 632 C CA . ARG A 1 85 ? -8.365 6.829 -9.392 1.00 82.62 85 ARG A CA 1
ATOM 633 C C . ARG A 1 85 ? -8.597 6.053 -8.085 1.00 82.62 85 ARG A C 1
ATOM 635 O O . ARG A 1 85 ? -9.675 6.199 -7.508 1.00 82.62 85 ARG A O 1
ATOM 642 N N . PRO A 1 86 ? -7.607 5.282 -7.599 1.00 88.19 86 PRO A N 1
ATOM 643 C CA . PRO A 1 86 ? -7.707 4.624 -6.305 1.00 88.19 86 PRO A CA 1
ATOM 644 C C . PRO A 1 86 ? -8.098 5.603 -5.197 1.00 88.19 86 PRO A C 1
ATOM 646 O O . PRO A 1 86 ? -7.581 6.721 -5.149 1.00 88.19 86 PRO A O 1
ATOM 649 N N . LYS A 1 87 ? -8.989 5.172 -4.305 1.00 88.19 87 LYS A N 1
ATOM 650 C CA . LYS A 1 87 ? -9.455 5.967 -3.166 1.00 88.19 87 LYS A CA 1
ATOM 651 C C . LYS A 1 87 ? -8.961 5.341 -1.870 1.00 88.19 87 LYS A C 1
ATOM 653 O O . LYS A 1 87 ? -9.248 4.175 -1.608 1.00 88.19 87 LYS A O 1
ATOM 658 N N . VAL A 1 88 ? -8.256 6.117 -1.052 1.00 90.62 88 VAL A N 1
ATOM 659 C CA . VAL A 1 88 ? -7.915 5.707 0.317 1.00 90.62 88 VAL A CA 1
ATOM 660 C C . VAL A 1 88 ? -9.188 5.762 1.159 1.00 90.62 88 VAL A C 1
ATOM 662 O O . VAL A 1 88 ? -9.878 6.780 1.189 1.00 90.62 88 VAL A O 1
ATOM 665 N N . LEU A 1 89 ? -9.531 4.638 1.780 1.00 91.75 89 LEU A N 1
ATOM 666 C CA . LEU A 1 89 ? -10.681 4.492 2.673 1.00 91.75 89 LEU A CA 1
ATOM 667 C C . LEU A 1 89 ? -10.309 4.823 4.121 1.00 91.75 89 LEU A C 1
ATOM 669 O O . LEU A 1 89 ? -11.155 5.286 4.877 1.00 91.75 89 LEU A O 1
ATOM 673 N N . GLY A 1 90 ? -9.050 4.589 4.483 1.00 89.81 90 GLY A N 1
ATOM 674 C CA . GLY A 1 90 ? -8.483 4.855 5.798 1.00 89.81 90 GLY A CA 1
ATOM 675 C C . GLY A 1 90 ? -7.180 4.084 5.995 1.00 89.81 90 GLY A C 1
ATOM 676 O O . GLY A 1 90 ? -6.751 3.335 5.107 1.00 89.81 90 GLY A O 1
ATOM 677 N N . SER A 1 91 ? -6.576 4.246 7.166 1.00 91.25 91 SER A N 1
ATOM 678 C CA . SER A 1 91 ? -5.416 3.478 7.603 1.00 91.25 91 SER A CA 1
ATOM 679 C C . SER A 1 91 ? -5.584 2.987 9.039 1.00 91.25 91 SER A C 1
ATOM 681 O O . SER A 1 91 ? -6.431 3.482 9.784 1.00 91.25 91 SER A O 1
ATOM 683 N N . LEU A 1 92 ? -4.810 1.965 9.396 1.00 90.38 92 LEU A N 1
ATOM 684 C CA . LEU A 1 92 ? -4.691 1.456 10.756 1.00 90.38 92 LEU A CA 1
ATOM 685 C C . LEU A 1 92 ? -3.218 1.290 11.114 1.00 90.38 92 LEU A C 1
ATOM 687 O O . LEU A 1 92 ? -2.503 0.501 10.486 1.00 90.38 92 LEU A O 1
ATOM 691 N N . ASN A 1 93 ? -2.786 2.008 12.144 1.00 89.00 93 ASN A N 1
ATOM 692 C CA . ASN A 1 93 ? -1.461 1.882 12.735 1.00 89.00 93 ASN A CA 1
ATOM 693 C C . ASN A 1 93 ? -1.454 0.878 13.905 1.00 89.00 93 ASN A C 1
ATOM 695 O O . ASN A 1 93 ? -2.499 0.390 14.344 1.00 89.00 93 ASN A O 1
ATOM 699 N N . VAL A 1 94 ? -0.265 0.565 14.425 1.00 85.00 94 VAL A N 1
ATOM 700 C CA . VAL A 1 94 ? -0.079 -0.434 15.494 1.00 85.00 94 VAL A CA 1
ATOM 701 C C . VAL A 1 94 ? -0.898 -0.122 16.750 1.00 85.00 94 VAL A C 1
ATOM 703 O O . VAL A 1 94 ? -1.488 -1.034 17.331 1.00 85.00 94 VAL A O 1
ATOM 706 N N . GLU A 1 95 ? -0.967 1.142 17.175 1.00 86.12 95 GLU A N 1
ATOM 707 C CA . GLU A 1 95 ? -1.741 1.512 18.364 1.00 86.12 95 GLU A CA 1
ATOM 708 C C . GLU A 1 95 ? -3.246 1.352 18.130 1.00 86.12 95 GLU A C 1
ATOM 710 O O . GLU A 1 95 ? -3.972 0.900 19.014 1.00 86.12 95 GLU A O 1
ATOM 715 N N . GLN A 1 96 ? -3.728 1.691 16.935 1.00 87.56 96 GLN A N 1
ATOM 716 C CA . GLN A 1 96 ? -5.132 1.548 16.559 1.00 87.56 96 GLN A CA 1
ATOM 717 C C . GLN A 1 96 ? -5.539 0.076 16.479 1.00 87.56 96 GLN A C 1
ATOM 719 O O . GLN A 1 96 ? -6.618 -0.267 16.956 1.00 87.56 96 GLN A O 1
ATOM 724 N N . TRP A 1 97 ? -4.664 -0.805 15.977 1.00 84.44 97 TRP A N 1
ATOM 725 C CA . TRP A 1 97 ? -4.901 -2.254 15.967 1.00 84.44 97 TRP A CA 1
ATOM 726 C C . TRP A 1 97 ? -5.175 -2.814 17.366 1.00 84.44 97 TRP A C 1
ATOM 728 O O . TRP A 1 97 ? -6.097 -3.608 17.532 1.00 84.44 97 TRP A O 1
ATOM 738 N N . ALA A 1 98 ? -4.421 -2.377 18.380 1.00 83.50 98 ALA A N 1
ATOM 739 C CA . ALA A 1 98 ? -4.614 -2.821 19.764 1.00 83.50 98 ALA A CA 1
ATOM 740 C C . ALA A 1 98 ? -5.950 -2.359 20.374 1.00 83.50 98 ALA A C 1
ATOM 742 O O . ALA A 1 98 ? -6.426 -2.954 21.340 1.00 83.50 98 ALA A O 1
ATOM 743 N N . ASN A 1 99 ? -6.546 -1.309 19.809 1.00 83.38 99 ASN A N 1
ATOM 744 C CA . ASN A 1 99 ? -7.790 -0.710 20.277 1.00 83.38 99 ASN A CA 1
ATOM 745 C C . ASN A 1 99 ? -9.014 -1.129 19.448 1.00 83.38 99 ASN A C 1
ATOM 747 O O . ASN A 1 99 ? -10.117 -0.665 19.738 1.00 83.38 99 ASN A O 1
ATOM 751 N N . LEU A 1 100 ? -8.851 -2.005 18.447 1.00 81.38 100 LEU A N 1
ATOM 752 C CA . LEU A 1 100 ? -9.983 -2.579 17.726 1.00 81.38 100 LEU A CA 1
ATOM 753 C C . LEU A 1 100 ? -10.769 -3.502 18.660 1.00 81.38 100 LEU A C 1
ATOM 755 O O . LEU A 1 100 ? -10.342 -4.609 18.988 1.00 81.38 100 LEU A O 1
ATOM 759 N N . ASN A 1 101 ? -11.944 -3.051 19.076 1.00 72.19 101 ASN A N 1
ATOM 760 C CA . ASN A 1 101 ? -12.927 -3.861 19.777 1.00 72.19 101 ASN A CA 1
ATOM 761 C C . ASN A 1 101 ? -13.966 -4.400 18.781 1.00 72.19 101 ASN A C 1
ATOM 763 O O . ASN A 1 101 ? -14.358 -3.735 17.824 1.00 72.19 101 ASN A O 1
ATOM 767 N N . SER A 1 102 ? -14.437 -5.628 19.010 1.00 61.47 102 SER A N 1
ATOM 768 C CA . SER A 1 102 ? -15.400 -6.311 18.131 1.00 61.47 102 SER A CA 1
ATOM 769 C C . SER A 1 102 ? -16.753 -5.596 18.007 1.00 61.47 102 SER A C 1
ATOM 771 O O . SER A 1 102 ? -17.528 -5.919 17.115 1.00 61.47 102 SER A O 1
ATOM 773 N N . GLU A 1 103 ? -17.043 -4.628 18.879 1.00 56.38 103 GLU A N 1
ATOM 774 C CA . GLU A 1 103 ? -18.283 -3.844 18.867 1.00 56.38 103 GLU A CA 1
ATOM 775 C C . GLU A 1 103 ? -18.314 -2.748 17.789 1.00 56.38 103 GLU A C 1
ATOM 777 O O . GLU A 1 103 ? -19.397 -2.325 17.404 1.00 56.38 103 GLU A O 1
ATOM 782 N N . GLN A 1 104 ? -17.166 -2.311 17.256 1.00 54.19 104 GLN A N 1
ATOM 783 C CA . GLN A 1 104 ? -17.105 -1.263 16.220 1.00 54.19 104 GLN A CA 1
ATOM 784 C C . GLN A 1 104 ? -17.450 -1.750 14.802 1.00 54.19 104 GLN A C 1
ATOM 786 O O . GLN A 1 104 ? -17.523 -0.941 13.879 1.00 54.19 104 GLN A O 1
ATOM 791 N N . PHE A 1 105 ? -17.661 -3.056 14.622 1.00 53.50 105 PHE A N 1
ATOM 792 C CA . PHE A 1 105 ? -17.947 -3.679 13.326 1.00 53.50 105 PHE A CA 1
ATOM 793 C C . PHE A 1 105 ? -19.394 -4.193 13.186 1.00 53.50 105 PHE A C 1
ATOM 795 O O . PHE A 1 105 ? -19.686 -4.862 12.194 1.00 53.50 105 PHE A O 1
ATOM 802 N N . ASN A 1 106 ? -20.277 -3.895 14.154 1.00 36.12 106 ASN A N 1
ATOM 803 C CA . ASN A 1 106 ? -21.712 -4.221 14.122 1.00 36.12 106 ASN A CA 1
ATOM 804 C C . ASN A 1 106 ? -22.574 -3.007 13.763 1.00 36.12 106 ASN A C 1
ATOM 806 O O . ASN A 1 106 ? -22.407 -1.955 14.419 1.00 36.12 106 ASN A O 1
#

Nearest PDB structures (foldseek):
  1xjj-assembly1_A  TM=3.868E-01  e=8.442E+00  Thermotoga maritima
  7w65-assembly1_A  TM=3.626E-01  e=9.010E+00  Vibrio cholerae

Secondary structure (DSSP, 8-state):
--SHHHHHHHHHHHTS-----THHHH-STTHHHHHHHH--TTSPPP----HHHHHHHHHHHT--TTT----TT-EEEEE--SSS--EEEEEE-HHHHHT--GGGG-

Organism: Pseudomonas cannabina (NCBI:txid86840)

InterPro domains:
  IPR029033 Histidine phosphatase superfamily [G3DSA:3.40.50.1240] (1-102)
  IPR029033 Histidine phosphatase superfamily [SSF53254] (1-61)

Mean predicted aligned error: 5.0 Å

Sequence (106 aa):
SPKVRTQQTAELVAGHAVPTQAWVNDCDSGFMTAVQAHKAGGENLILITHSGCIDQFERKVGVPGGERSSEYAEAFFVQVDGSHRPKVLGSLNVEQWANLNSEQFN

Foldseek 3Di:
DPDPVQQVVVCVVVVHGDDDDPLLEPLPPCNVVVVLVPDDPPDDDDGGYALVSQQSLCV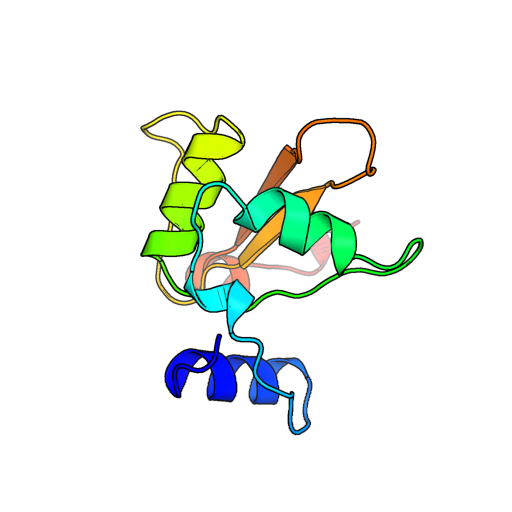VLPPDPVRGDSDPQKDWDWDDPPPDRIDTPDIDHPVNVVVDDPVVVD